Protein AF-A0AAW9CL89-F1 (afdb_monomer)

Structure (mmCIF, N/CA/C/O backbone):
data_AF-A0AAW9CL89-F1
#
_entry.id   AF-A0AAW9CL89-F1
#
loop_
_atom_site.group_PDB
_atom_site.id
_atom_site.type_symbol
_atom_site.label_atom_id
_atom_site.label_alt_id
_atom_site.label_comp_id
_atom_site.label_asym_id
_atom_site.label_entity_id
_atom_site.label_seq_id
_atom_site.pdbx_PDB_ins_code
_atom_site.Cartn_x
_atom_site.Cartn_y
_atom_site.Cartn_z
_atom_site.occupancy
_atom_site.B_iso_or_equiv
_atom_site.auth_seq_id
_atom_site.auth_comp_id
_atom_site.auth_asym_id
_atom_site.auth_atom_id
_atom_site.pdbx_PDB_model_num
ATOM 1 N N . MET A 1 1 ? -14.818 9.811 -1.592 1.00 56.12 1 MET A N 1
ATOM 2 C CA . MET A 1 1 ? -15.082 8.789 -0.553 1.00 56.12 1 MET A CA 1
ATOM 3 C C . MET A 1 1 ? -15.112 9.496 0.788 1.00 56.12 1 MET A C 1
ATOM 5 O O . MET A 1 1 ? -14.173 10.229 1.069 1.00 56.12 1 MET A O 1
ATOM 9 N N . ALA A 1 2 ? -16.192 9.356 1.558 1.00 76.81 2 ALA A N 1
ATOM 10 C CA . ALA A 1 2 ? -16.246 9.897 2.915 1.00 76.81 2 ALA A CA 1
ATOM 11 C C . ALA A 1 2 ? -15.248 9.148 3.813 1.00 76.81 2 ALA A C 1
ATOM 13 O O . ALA A 1 2 ? -15.019 7.954 3.612 1.00 76.81 2 ALA A O 1
ATOM 14 N N . ALA A 1 3 ? -14.642 9.849 4.772 1.00 77.94 3 ALA A N 1
ATOM 15 C CA . ALA A 1 3 ? -13.788 9.205 5.762 1.00 77.94 3 ALA A CA 1
ATOM 16 C C . ALA A 1 3 ? -14.639 8.279 6.657 1.00 77.94 3 ALA A C 1
ATOM 18 O O . ALA A 1 3 ? -15.730 8.692 7.066 1.00 77.94 3 ALA A O 1
ATOM 19 N N . PRO A 1 4 ? -14.170 7.053 6.955 1.00 84.69 4 PRO A N 1
ATOM 20 C CA . PRO A 1 4 ? -14.880 6.131 7.837 1.00 84.69 4 PRO A CA 1
ATOM 21 C C . PRO A 1 4 ? -15.013 6.731 9.239 1.00 84.69 4 PRO A C 1
ATOM 23 O O . PRO A 1 4 ? -14.063 7.320 9.758 1.00 84.69 4 PRO A O 1
ATOM 26 N N . ARG A 1 5 ? -16.192 6.588 9.851 1.00 86.88 5 ARG A N 1
ATOM 27 C CA . ARG A 1 5 ? -16.499 7.143 11.181 1.00 86.88 5 ARG A CA 1
ATOM 28 C C . ARG A 1 5 ? -16.557 6.089 12.278 1.00 86.88 5 ARG A C 1
ATOM 30 O O . ARG A 1 5 ? -16.572 6.441 13.454 1.00 86.88 5 ARG A O 1
ATOM 37 N N . THR A 1 6 ? -16.569 4.810 11.914 1.00 90.62 6 THR A N 1
ATOM 38 C CA . THR A 1 6 ? -16.582 3.697 12.869 1.00 90.62 6 THR A CA 1
ATOM 39 C C . THR A 1 6 ? -15.388 2.771 12.665 1.00 90.62 6 THR A C 1
ATOM 41 O O . THR A 1 6 ? -14.812 2.687 11.579 1.00 90.62 6 THR A O 1
ATOM 44 N N . LYS A 1 7 ? -15.018 2.025 13.717 1.00 86.44 7 LYS A N 1
ATOM 45 C CA . LYS A 1 7 ? -13.952 1.011 13.645 1.00 86.44 7 LYS A CA 1
ATOM 46 C C . LYS A 1 7 ? -14.220 -0.010 12.536 1.00 86.44 7 LYS A C 1
ATOM 48 O O . LYS A 1 7 ? -13.291 -0.420 11.848 1.00 86.44 7 LYS A O 1
ATOM 53 N N . GLN A 1 8 ? -15.476 -0.411 12.362 1.00 88.25 8 GLN A N 1
ATOM 54 C CA . GLN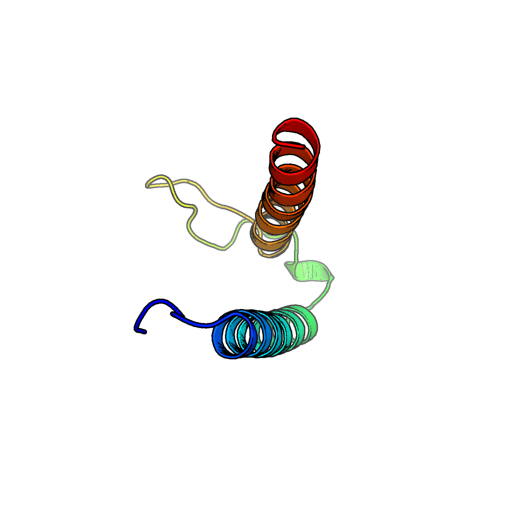 A 1 8 ? -15.857 -1.400 11.361 1.00 88.25 8 GLN A CA 1
ATOM 55 C C . GLN A 1 8 ? -15.756 -0.836 9.941 1.00 88.25 8 GLN A C 1
ATOM 57 O O . GLN A 1 8 ? -15.103 -1.448 9.102 1.00 88.25 8 GLN A O 1
ATOM 62 N N . GLU A 1 9 ? -16.267 0.376 9.705 1.00 87.31 9 GLU A N 1
ATOM 63 C CA . GLU A 1 9 ? -16.097 1.071 8.421 1.00 87.31 9 GLU A CA 1
ATOM 64 C C . GLU A 1 9 ? -14.622 1.280 8.071 1.00 87.31 9 GLU A C 1
ATOM 66 O O . GLU A 1 9 ? -14.230 1.127 6.916 1.00 87.31 9 GLU A O 1
ATOM 71 N N . LEU A 1 10 ? -13.786 1.602 9.063 1.00 86.75 10 LEU A N 1
ATOM 72 C CA . LEU A 1 10 ? -12.350 1.760 8.866 1.00 86.75 10 LEU A CA 1
ATOM 73 C C . LEU A 1 10 ? -11.705 0.439 8.434 1.00 86.75 10 LEU A C 1
ATOM 75 O O . LEU A 1 10 ? -10.954 0.412 7.459 1.00 86.75 10 LEU A O 1
ATOM 79 N N . LEU A 1 11 ? -12.009 -0.659 9.130 1.00 89.06 11 LEU A N 1
ATOM 80 C CA . LEU A 1 11 ? -11.480 -1.982 8.795 1.00 89.06 11 LEU A CA 1
ATOM 81 C C . LEU A 1 11 ? -11.930 -2.442 7.404 1.00 89.06 11 LEU A C 1
ATOM 83 O O . LEU A 1 11 ? -11.113 -2.962 6.642 1.00 89.06 11 LEU A O 1
ATOM 87 N N . ASP A 1 12 ? -13.192 -2.218 7.044 1.00 88.62 12 ASP A N 1
ATOM 88 C CA . ASP A 1 12 ? -13.719 -2.593 5.731 1.00 88.62 12 ASP A CA 1
ATOM 89 C C . ASP A 1 12 ? -13.155 -1.720 4.607 1.00 88.62 12 ASP A C 1
ATOM 91 O O . ASP A 1 12 ? -12.807 -2.238 3.539 1.00 88.62 12 ASP A O 1
ATOM 95 N N . ALA A 1 13 ? -12.967 -0.420 4.849 1.00 87.81 13 ALA A N 1
ATOM 96 C CA . ALA A 1 13 ? -12.294 0.473 3.912 1.00 87.81 13 ALA A CA 1
ATOM 97 C C . ALA A 1 13 ? -10.840 0.037 3.670 1.00 87.81 13 ALA A C 1
ATOM 99 O O . ALA A 1 13 ? -10.415 -0.054 2.516 1.00 87.81 13 ALA A O 1
ATOM 100 N N . ILE A 1 14 ? -10.099 -0.307 4.734 1.00 87.19 14 ILE A N 1
ATOM 101 C CA . ILE A 1 14 ? -8.721 -0.815 4.638 1.00 87.19 14 ILE A CA 1
ATOM 102 C C . ILE A 1 14 ? -8.685 -2.115 3.832 1.00 87.19 14 ILE A C 1
ATOM 104 O O . ILE A 1 14 ? -7.909 -2.227 2.884 1.00 87.19 14 ILE A O 1
ATOM 108 N N . ARG A 1 15 ? -9.541 -3.090 4.163 1.00 88.94 15 ARG A N 1
ATOM 109 C CA . ARG A 1 15 ? -9.602 -4.384 3.461 1.00 88.94 15 ARG A CA 1
ATOM 110 C C . ARG A 1 15 ? -9.939 -4.213 1.985 1.00 88.94 15 ARG A C 1
ATOM 112 O O . ARG A 1 15 ? -9.302 -4.831 1.135 1.00 88.94 15 ARG A O 1
ATOM 119 N N . THR A 1 16 ? -10.914 -3.366 1.673 1.00 89.31 16 THR A N 1
ATOM 120 C CA . THR A 1 16 ? -11.345 -3.114 0.293 1.00 89.31 16 THR A CA 1
ATOM 121 C C . THR A 1 16 ? -10.241 -2.446 -0.520 1.00 89.31 16 THR A C 1
ATOM 123 O O . THR A 1 16 ? -9.945 -2.890 -1.630 1.00 89.31 16 THR A O 1
ATOM 126 N N . ALA A 1 17 ? -9.599 -1.415 0.034 1.00 87.31 17 ALA A N 1
ATOM 127 C CA . ALA A 1 17 ? -8.481 -0.738 -0.615 1.00 87.31 17 ALA A CA 1
ATOM 128 C C . ALA A 1 17 ? -7.289 -1.685 -0.817 1.00 87.31 17 ALA A C 1
ATOM 130 O O . ALA A 1 17 ? -6.708 -1.713 -1.900 1.00 87.31 17 ALA A O 1
ATOM 131 N N . TYR A 1 18 ? -6.972 -2.510 0.186 1.00 86.69 18 TYR A N 1
ATOM 132 C CA . TYR A 1 18 ? -5.899 -3.496 0.101 1.00 86.69 18 TYR A CA 1
ATOM 133 C C . TYR A 1 18 ? -6.161 -4.549 -0.979 1.00 86.69 18 TYR A C 1
ATOM 135 O O . TYR A 1 18 ? -5.262 -4.850 -1.755 1.00 86.69 18 TYR A O 1
ATOM 143 N N . ARG A 1 19 ? -7.388 -5.080 -1.082 1.00 88.31 19 ARG A N 1
ATOM 144 C CA . ARG A 1 19 ? -7.736 -6.070 -2.118 1.00 88.31 19 ARG A CA 1
ATOM 145 C C . ARG A 1 19 ? -7.580 -5.509 -3.528 1.00 88.31 19 ARG A C 1
ATOM 147 O O . ARG A 1 19 ? -7.055 -6.212 -4.383 1.00 88.31 19 ARG A O 1
ATOM 154 N N . LYS A 1 20 ? -8.002 -4.261 -3.758 1.00 87.75 20 LYS A N 1
ATOM 155 C CA . LYS A 1 20 ? -7.815 -3.585 -5.052 1.00 87.75 20 LYS A CA 1
ATOM 156 C C . LYS A 1 20 ? -6.332 -3.400 -5.362 1.00 87.75 20 LYS A C 1
ATOM 158 O O . LYS A 1 20 ? -5.874 -3.864 -6.392 1.00 87.75 20 LYS A O 1
ATOM 163 N N . LEU A 1 21 ? -5.572 -2.858 -4.408 1.00 85.81 21 LEU A N 1
ATOM 164 C CA . LEU A 1 21 ? -4.129 -2.675 -4.557 1.00 85.81 21 LEU A CA 1
ATOM 165 C C . LEU A 1 21 ? -3.396 -3.999 -4.829 1.00 85.81 21 LEU A C 1
ATOM 167 O O . LEU A 1 21 ? -2.501 -4.042 -5.663 1.00 85.81 21 LEU A O 1
ATOM 171 N N . ALA A 1 22 ? -3.755 -5.076 -4.129 1.00 86.19 22 ALA A N 1
ATOM 172 C CA . ALA A 1 22 ? -3.148 -6.388 -4.324 1.00 86.19 22 ALA A CA 1
ATOM 173 C C . ALA A 1 22 ? -3.469 -6.971 -5.707 1.00 86.19 22 ALA A C 1
ATOM 175 O O . ALA A 1 22 ? -2.585 -7.554 -6.327 1.00 86.19 22 ALA A O 1
ATOM 176 N N . ALA A 1 23 ? -4.701 -6.792 -6.195 1.00 87.56 23 ALA A N 1
ATOM 177 C CA . ALA A 1 23 ? -5.084 -7.196 -7.545 1.00 87.56 23 ALA A CA 1
ATOM 178 C C . ALA A 1 23 ? -4.312 -6.396 -8.606 1.00 87.56 23 ALA A C 1
ATOM 180 O O . ALA A 1 23 ? -3.709 -6.997 -9.491 1.00 87.56 23 ALA A O 1
ATOM 181 N N . ASP A 1 24 ? -4.240 -5.071 -8.456 1.00 84.38 24 ASP A N 1
ATOM 182 C CA . ASP A 1 24 ? -3.507 -4.190 -9.372 1.00 84.38 24 ASP A CA 1
ATOM 183 C C . ASP A 1 24 ? -2.004 -4.524 -9.395 1.00 84.38 24 ASP A C 1
ATOM 185 O O . ASP A 1 24 ? -1.372 -4.520 -10.447 1.00 84.38 24 ASP A O 1
ATOM 189 N N . LEU A 1 25 ? -1.412 -4.855 -8.240 1.00 82.50 25 LEU A N 1
ATOM 190 C CA . LEU A 1 25 ? -0.008 -5.272 -8.152 1.00 82.50 25 LEU A CA 1
ATOM 191 C C . LEU A 1 25 ? 0.239 -6.665 -8.743 1.00 82.50 25 LEU A C 1
ATOM 193 O O . LEU A 1 25 ? 1.319 -6.899 -9.279 1.00 82.50 25 LEU A O 1
ATOM 197 N N . ALA A 1 26 ? -0.724 -7.582 -8.633 1.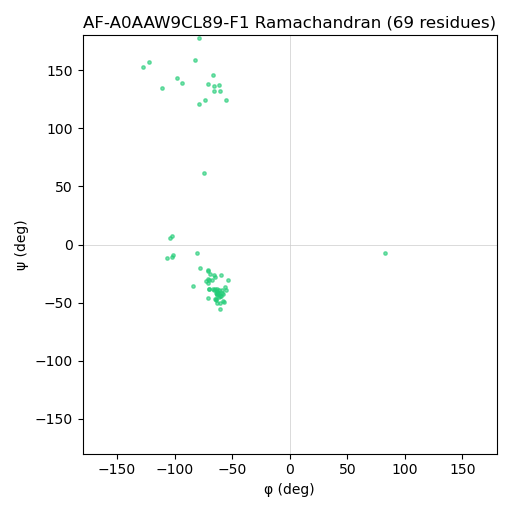00 85.44 26 ALA A N 1
ATOM 198 C CA . ALA A 1 26 ? -0.619 -8.924 -9.203 1.00 85.44 26 ALA A CA 1
ATOM 199 C C . ALA A 1 26 ? -0.708 -8.916 -10.737 1.00 85.44 26 ALA A C 1
ATOM 201 O O . ALA A 1 26 ? -0.099 -9.767 -11.382 1.00 85.44 26 ALA A O 1
ATOM 202 N N . ASP A 1 27 ? -1.427 -7.949 -11.310 1.00 87.56 27 ASP A N 1
ATOM 203 C CA . ASP A 1 27 ? -1.531 -7.759 -12.760 1.00 87.56 27 ASP A CA 1
ATOM 204 C C . ASP A 1 27 ? -0.225 -7.223 -13.379 1.00 87.56 27 ASP A C 1
ATOM 206 O O . ASP A 1 27 ? 0.059 -7.414 -14.562 1.00 87.56 27 ASP A O 1
ATOM 210 N N . VAL A 1 28 ? 0.631 -6.585 -12.572 1.00 82.56 28 VAL A N 1
ATOM 211 C CA . VAL A 1 28 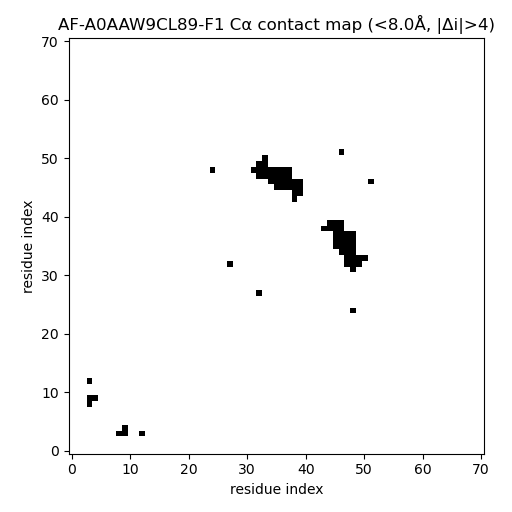? 1.876 -5.975 -13.048 1.00 82.56 28 VAL A CA 1
ATOM 212 C C . VAL A 1 28 ? 2.959 -7.042 -13.257 1.00 82.56 28 VAL A C 1
ATOM 214 O O . VAL A 1 28 ? 3.397 -7.691 -12.303 1.00 82.56 28 VAL A O 1
ATOM 217 N N . PRO A 1 29 ? 3.506 -7.182 -14.481 1.00 83.69 29 PRO A N 1
ATOM 218 C CA . PRO A 1 29 ? 4.602 -8.106 -14.733 1.00 83.69 29 PRO A CA 1
ATOM 219 C C . PRO A 1 29 ? 5.832 -7.741 -13.897 1.00 83.69 29 PRO A C 1
ATOM 221 O O . PRO A 1 29 ? 6.296 -6.599 -13.929 1.00 83.69 29 PRO A O 1
ATOM 224 N N . ALA A 1 30 ? 6.442 -8.724 -13.228 1.00 77.69 30 ALA A N 1
ATOM 225 C CA . ALA A 1 30 ? 7.607 -8.507 -12.361 1.00 77.69 30 ALA A CA 1
ATOM 226 C C . ALA A 1 30 ? 8.776 -7.779 -13.058 1.00 77.69 30 ALA A C 1
ATOM 228 O O . ALA A 1 30 ? 9.495 -7.010 -12.424 1.00 77.69 30 ALA A O 1
ATOM 229 N N . LYS A 1 31 ? 8.932 -7.967 -14.378 1.00 80.75 31 LYS A N 1
ATOM 230 C CA . LYS A 1 31 ? 9.943 -7.277 -15.199 1.00 80.75 31 LYS A CA 1
ATOM 231 C C . LYS A 1 31 ? 9.726 -5.762 -15.293 1.00 80.75 31 LYS A C 1
ATOM 233 O O . LYS A 1 31 ? 10.700 -5.046 -15.451 1.00 80.75 31 LYS A O 1
ATOM 238 N N . ARG A 1 32 ? 8.476 -5.298 -15.183 1.00 77.50 32 ARG A N 1
ATOM 239 C CA . ARG A 1 32 ? 8.082 -3.881 -15.253 1.00 77.50 32 ARG A CA 1
ATOM 240 C C . ARG A 1 32 ? 7.815 -3.256 -13.887 1.00 77.50 32 ARG A C 1
ATOM 242 O O . ARG A 1 32 ? 7.665 -2.045 -13.780 1.00 77.50 32 ARG A O 1
ATOM 249 N N . ALA A 1 33 ? 7.780 -4.058 -12.823 1.00 76.00 33 ALA A N 1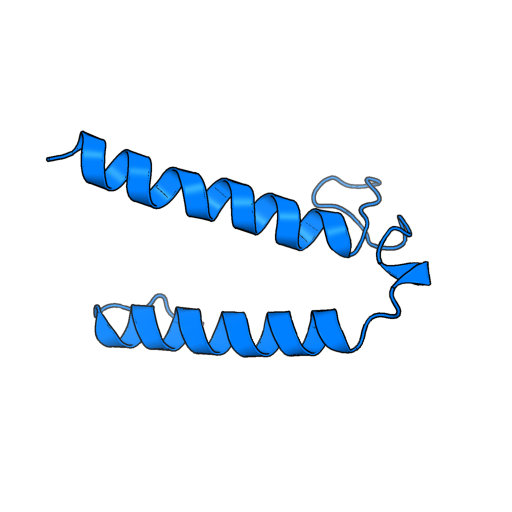
ATOM 250 C CA . ALA A 1 33 ? 7.488 -3.576 -11.473 1.00 76.00 33 ALA A CA 1
ATOM 251 C C . ALA A 1 33 ? 8.490 -2.510 -10.978 1.00 76.00 33 ALA A C 1
ATOM 253 O O . ALA A 1 33 ? 8.139 -1.672 -10.144 1.00 76.00 33 ALA A O 1
ATOM 254 N N . ARG A 1 34 ? 9.724 -2.530 -11.502 1.00 77.50 34 ARG A N 1
ATOM 255 C CA . ARG A 1 34 ? 10.802 -1.571 -11.203 1.00 77.50 34 ARG A CA 1
ATOM 256 C C . ARG A 1 34 ? 11.039 -0.534 -12.306 1.00 77.50 34 ARG A C 1
ATOM 258 O O . ARG A 1 34 ? 11.981 0.243 -12.200 1.00 77.50 34 ARG A O 1
ATOM 265 N N . ASP A 1 35 ? 10.211 -0.511 -13.347 1.00 79.06 35 ASP A N 1
ATOM 266 C CA . ASP A 1 35 ? 10.329 0.513 -14.379 1.00 79.06 35 ASP A CA 1
ATOM 267 C C . ASP A 1 35 ? 9.815 1.840 -13.820 1.00 79.06 35 ASP A C 1
ATOM 269 O O . ASP A 1 35 ? 8.662 1.935 -13.391 1.00 79.06 35 ASP A O 1
ATOM 273 N N . ALA A 1 36 ? 10.651 2.880 -13.870 1.00 75.94 36 ALA A N 1
ATOM 274 C CA . ALA A 1 36 ? 10.289 4.251 -13.515 1.00 75.94 36 AL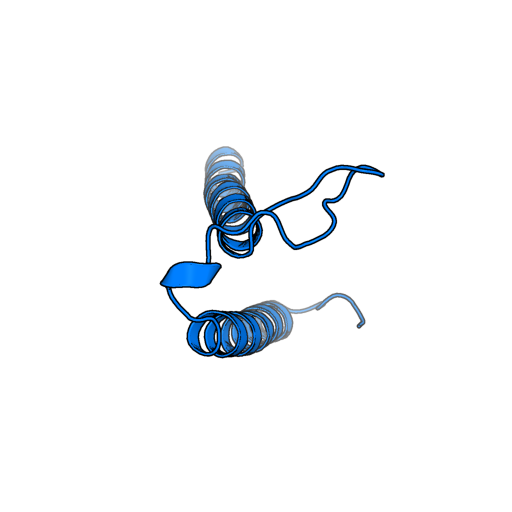A A CA 1
ATOM 275 C C . ALA A 1 36 ? 9.411 4.882 -14.614 1.00 75.94 36 ALA A C 1
ATOM 277 O O . ALA A 1 36 ? 9.799 5.838 -15.287 1.00 75.94 36 ALA A O 1
ATOM 278 N N . ALA A 1 37 ? 8.245 4.283 -14.841 1.00 72.06 37 ALA A N 1
ATOM 279 C CA . ALA A 1 37 ? 7.307 4.636 -15.900 1.00 72.06 37 ALA A CA 1
ATOM 280 C C . ALA A 1 37 ? 6.108 5.456 -15.396 1.00 72.06 37 ALA A C 1
ATOM 282 O O . ALA A 1 37 ? 5.360 5.987 -16.213 1.00 72.06 37 ALA A O 1
ATOM 283 N N . LEU A 1 38 ? 5.913 5.571 -14.076 1.00 74.75 38 LEU A N 1
ATOM 284 C CA . LEU A 1 38 ? 4.814 6.340 -13.491 1.00 74.75 38 LEU A CA 1
ATOM 285 C C . LEU A 1 38 ? 5.279 7.729 -13.068 1.00 74.75 38 LEU A C 1
ATOM 287 O O . LEU A 1 38 ? 6.368 7.881 -12.519 1.00 74.75 38 LEU A O 1
ATOM 291 N N . GLU A 1 39 ? 4.421 8.732 -13.239 1.00 74.44 39 GLU A N 1
ATOM 292 C CA . GLU A 1 39 ? 4.644 10.042 -12.631 1.00 74.44 39 GLU A CA 1
ATOM 293 C C . GLU A 1 39 ? 4.563 9.950 -11.094 1.00 74.44 39 GLU A C 1
ATOM 295 O O . GLU A 1 39 ? 3.676 9.327 -10.488 1.00 74.44 39 GLU A O 1
ATOM 300 N N . GLY A 1 40 ? 5.565 10.542 -10.457 1.00 69.06 40 GLY A N 1
ATOM 301 C CA . GLY A 1 40 ? 5.712 10.661 -9.018 1.00 69.06 40 GLY A CA 1
ATOM 302 C C . GLY A 1 40 ? 4.848 11.772 -8.433 1.00 69.06 40 GLY A C 1
ATOM 303 O O . GLY A 1 40 ? 4.153 12.494 -9.135 1.00 69.06 40 GLY A O 1
ATOM 304 N N . HIS A 1 41 ? 4.887 11.909 -7.106 1.00 67.94 41 HIS A N 1
ATOM 305 C CA . HIS A 1 41 ? 4.147 12.972 -6.410 1.00 67.94 41 HIS A CA 1
ATOM 306 C C . HIS A 1 41 ? 4.705 14.377 -6.676 1.00 67.94 41 HIS A C 1
ATOM 308 O O . HIS A 1 41 ? 3.967 15.349 -6.557 1.00 67.94 41 HIS A O 1
ATOM 314 N N . SER A 1 42 ? 5.988 14.485 -7.021 1.00 73.44 42 SER A N 1
ATOM 315 C CA . SER A 1 42 ? 6.604 15.741 -7.445 1.00 73.44 42 SER A CA 1
ATOM 316 C C . SER A 1 42 ? 6.549 15.847 -8.964 1.00 73.44 42 SER A C 1
ATOM 318 O O . SER A 1 42 ? 6.808 14.865 -9.660 1.00 73.44 42 SER A O 1
ATOM 320 N N . GLN A 1 43 ? 6.252 17.038 -9.480 1.00 65.31 43 GLN A N 1
ATOM 321 C CA . GLN A 1 43 ? 6.216 17.292 -10.918 1.00 65.31 43 GLN A CA 1
ATOM 322 C C . GLN A 1 43 ? 7.558 16.906 -11.565 1.00 65.31 43 GLN A C 1
ATOM 324 O O . GLN A 1 43 ? 8.617 17.353 -11.129 1.00 65.31 43 GLN A O 1
ATOM 329 N N . GLY A 1 44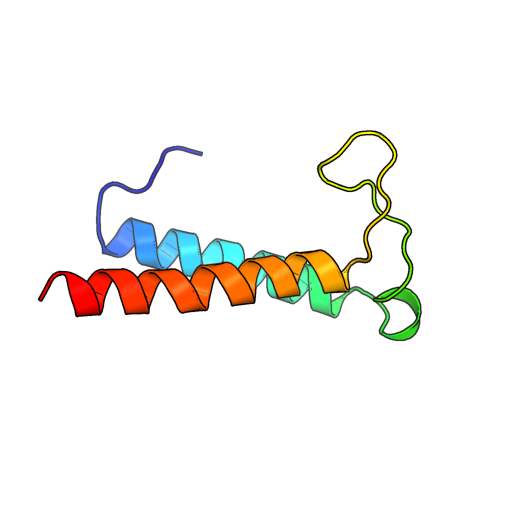 ? 7.511 16.032 -12.574 1.00 71.56 44 GLY A N 1
ATOM 330 C CA . GLY A 1 44 ? 8.695 15.515 -13.271 1.00 71.56 44 GLY A CA 1
ATOM 331 C C . GLY A 1 44 ? 9.415 14.346 -12.584 1.00 71.56 44 GLY A C 1
ATOM 332 O O . GLY A 1 44 ? 10.300 13.746 -13.194 1.00 71.56 44 GLY A O 1
ATOM 333 N N . ALA A 1 45 ? 9.037 13.967 -11.359 1.00 71.88 45 ALA A N 1
ATOM 334 C CA . ALA A 1 45 ? 9.556 12.747 -10.751 1.00 71.88 45 ALA A CA 1
ATOM 335 C C . ALA A 1 45 ? 8.962 11.531 -11.464 1.00 71.88 45 ALA A C 1
ATOM 337 O O . ALA A 1 45 ? 7.767 11.494 -11.746 1.00 71.88 45 ALA A O 1
ATOM 338 N N . ARG A 1 46 ? 9.784 10.516 -11.721 1.00 73.88 46 ARG A N 1
ATOM 339 C CA . ARG A 1 46 ? 9.311 9.203 -12.158 1.00 73.88 46 ARG A CA 1
ATOM 340 C C . ARG A 1 46 ? 9.539 8.200 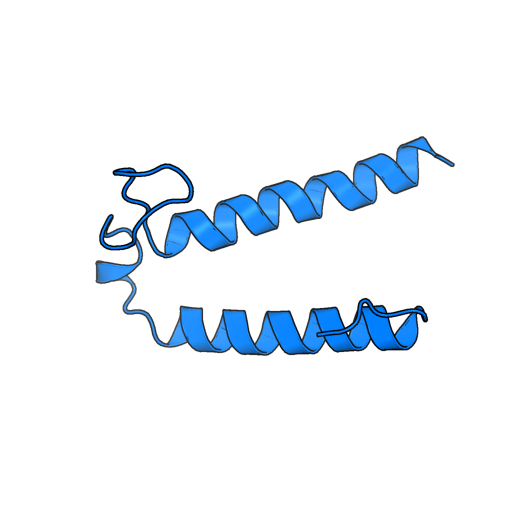-11.045 1.00 73.88 46 ARG A C 1
ATOM 342 O O . ARG A 1 46 ? 10.604 8.190 -10.436 1.00 73.88 46 ARG A O 1
ATOM 349 N N . ILE A 1 47 ? 8.534 7.387 -10.770 1.00 77.19 47 ILE A N 1
ATOM 350 C CA . ILE A 1 47 ? 8.575 6.356 -9.736 1.00 77.19 47 ILE A CA 1
ATOM 351 C C . ILE A 1 47 ? 8.167 5.021 -10.335 1.00 77.19 47 ILE A C 1
ATOM 353 O O . ILE A 1 47 ? 7.414 4.958 -11.312 1.00 77.19 47 ILE A O 1
ATOM 357 N N . SER A 1 48 ? 8.661 3.946 -9.743 1.00 79.38 48 SER A N 1
ATOM 358 C CA . SER A 1 48 ? 8.280 2.603 -10.146 1.00 79.38 48 SER A CA 1
ATOM 359 C C . SER A 1 48 ? 6.960 2.208 -9.505 1.00 79.38 48 SER A C 1
ATOM 361 O O . SER A 1 48 ? 6.571 2.713 -8.447 1.00 79.38 48 SER A O 1
ATOM 363 N N . VAL A 1 49 ? 6.292 1.223 -10.102 1.00 77.62 49 VAL A N 1
ATOM 364 C CA . VAL A 1 49 ? 5.108 0.601 -9.496 1.00 77.62 49 VAL A CA 1
ATOM 365 C C . VAL A 1 49 ? 5.438 0.056 -8.102 1.00 77.62 49 VAL A C 1
ATOM 367 O O . VAL A 1 49 ? 4.622 0.188 -7.198 1.00 77.62 49 VAL A O 1
ATOM 370 N N . ALA A 1 50 ? 6.648 -0.479 -7.899 1.00 75.50 50 ALA A N 1
ATOM 371 C CA . ALA A 1 50 ? 7.126 -0.992 -6.613 1.00 75.50 50 ALA A CA 1
ATOM 372 C C . ALA A 1 50 ? 7.419 0.092 -5.551 1.00 75.50 50 ALA A C 1
ATOM 374 O O . ALA A 1 50 ? 7.357 -0.200 -4.354 1.00 75.50 50 ALA A O 1
ATOM 375 N N . ASP A 1 51 ? 7.676 1.343 -5.947 1.00 73.88 51 ASP A N 1
ATOM 376 C CA . ASP A 1 51 ? 7.958 2.436 -5.002 1.00 73.88 51 ASP A CA 1
ATOM 377 C C . ASP A 1 51 ? 6.692 2.881 -4.246 1.00 73.88 51 ASP A C 1
ATOM 379 O O . ASP A 1 51 ? 6.737 3.262 -3.072 1.00 73.88 51 ASP A O 1
ATOM 383 N N . ARG A 1 52 ? 5.522 2.771 -4.891 1.00 74.00 52 ARG A N 1
ATOM 384 C CA . ARG A 1 52 ? 4.213 3.080 -4.291 1.00 74.00 52 ARG A CA 1
ATOM 385 C C . ARG A 1 52 ? 3.890 2.197 -3.067 1.00 74.00 52 ARG A C 1
ATOM 387 O O . ARG A 1 52 ? 3.631 2.767 -2.003 1.00 74.00 52 ARG A O 1
ATOM 394 N N . PRO A 1 53 ? 3.910 0.850 -3.144 1.00 73.50 53 PRO A N 1
ATOM 395 C CA . PRO A 1 53 ? 3.679 -0.009 -1.988 1.00 73.50 53 PRO A CA 1
ATOM 396 C C . PRO A 1 53 ? 4.806 0.077 -0.954 1.00 73.50 53 PRO A C 1
ATOM 398 O O . PRO A 1 53 ? 4.512 -0.022 0.235 1.00 73.50 53 PRO A O 1
ATOM 401 N N . ALA A 1 54 ? 6.059 0.342 -1.346 1.00 77.06 54 ALA A N 1
ATOM 402 C CA . ALA A 1 54 ? 7.148 0.558 -0.388 1.00 77.06 54 ALA A CA 1
ATOM 403 C C . ALA A 1 54 ? 6.860 1.745 0.554 1.00 77.06 54 ALA A C 1
ATOM 405 O O . ALA A 1 54 ? 6.983 1.620 1.776 1.00 77.06 54 ALA A O 1
ATOM 406 N N . ASN A 1 55 ? 6.370 2.863 0.008 1.00 76.56 55 ASN A N 1
ATOM 407 C CA . ASN A 1 55 ? 5.948 4.017 0.804 1.00 76.56 55 ASN A CA 1
ATOM 408 C C . ASN A 1 55 ? 4.735 3.704 1.707 1.00 76.56 55 ASN A C 1
ATOM 410 O O . ASN A 1 55 ? 4.679 4.138 2.861 1.00 76.56 55 ASN A O 1
ATOM 414 N N . LEU A 1 56 ? 3.771 2.912 1.220 1.00 78.38 56 LEU A N 1
ATOM 415 C CA . LEU A 1 56 ? 2.621 2.475 2.026 1.00 78.38 56 LEU A CA 1
ATOM 416 C C . LEU A 1 56 ? 3.050 1.592 3.205 1.00 78.38 56 LEU A C 1
ATOM 418 O O . LEU A 1 56 ? 2.570 1.786 4.322 1.00 78.38 56 LEU A O 1
ATOM 422 N N . ILE A 1 57 ? 3.989 0.669 2.985 1.00 80.06 57 ILE A N 1
ATOM 423 C CA . ILE A 1 57 ? 4.552 -0.186 4.038 1.00 80.06 57 ILE A CA 1
ATOM 424 C C . ILE A 1 57 ? 5.280 0.664 5.085 1.00 80.06 57 ILE A C 1
ATOM 426 O O . ILE A 1 57 ? 5.106 0.431 6.282 1.00 80.06 57 ILE A O 1
ATOM 430 N N . GLY A 1 58 ? 6.048 1.672 4.658 1.00 76.62 58 GLY A N 1
ATOM 431 C CA . GLY A 1 58 ? 6.718 2.610 5.562 1.00 76.62 58 GLY A CA 1
ATOM 432 C C . GLY A 1 58 ? 5.738 3.324 6.496 1.00 76.62 58 GLY A C 1
ATOM 433 O O . GLY A 1 58 ? 5.909 3.297 7.714 1.00 76.62 58 GLY A O 1
ATOM 434 N N . ARG A 1 59 ? 4.652 3.882 5.946 1.00 77.62 59 ARG A N 1
ATOM 435 C CA . ARG A 1 59 ? 3.608 4.558 6.737 1.00 77.62 59 ARG A CA 1
ATOM 436 C C . ARG A 1 59 ? 2.836 3.595 7.643 1.00 77.62 59 ARG A C 1
ATOM 438 O O . ARG A 1 59 ? 2.570 3.940 8.791 1.00 77.62 59 ARG A O 1
ATOM 445 N N . ASN A 1 60 ? 2.539 2.378 7.182 1.00 78.69 60 ASN A N 1
ATOM 446 C CA . ASN A 1 60 ? 1.849 1.373 7.998 1.00 78.69 60 ASN A CA 1
ATOM 447 C C . ASN A 1 60 ? 2.684 0.902 9.201 1.00 78.69 60 ASN A C 1
ATOM 449 O O . ASN A 1 60 ? 2.124 0.496 10.207 1.00 78.69 60 ASN A O 1
ATOM 453 N N . ARG A 1 61 ? 4.019 0.975 9.134 1.00 76.31 61 ARG A N 1
ATOM 454 C CA . ARG A 1 61 ? 4.891 0.674 10.285 1.00 76.31 61 ARG A CA 1
ATOM 455 C C . ARG A 1 61 ? 4.968 1.810 11.306 1.00 76.31 61 ARG A C 1
ATOM 457 O O . ARG A 1 61 ? 5.359 1.561 12.441 1.00 76.31 61 ARG A O 1
ATOM 464 N N . LEU A 1 62 ? 4.636 3.041 10.917 1.00 78.12 62 LEU A N 1
ATOM 465 C CA . LEU A 1 62 ? 4.672 4.207 11.807 1.00 78.12 62 LEU A CA 1
ATOM 466 C C . LEU A 1 62 ? 3.395 4.342 12.641 1.00 78.12 62 LEU A C 1
ATOM 468 O O . LEU A 1 62 ? 3.480 4.715 13.805 1.00 78.12 62 LEU A O 1
ATOM 472 N N . VAL A 1 63 ? 2.235 3.988 12.081 1.00 80.12 63 VAL A N 1
ATOM 473 C CA . VAL A 1 63 ? 0.943 4.104 12.780 1.00 80.12 63 VAL A CA 1
ATOM 474 C C . VAL A 1 63 ? 0.906 3.302 14.096 1.00 80.12 63 VAL A C 1
ATOM 476 O O . VAL A 1 63 ? 0.581 3.901 15.118 1.00 80.12 63 VAL A O 1
ATOM 479 N N . PRO A 1 64 ? 1.306 2.012 14.142 1.00 72.50 64 PRO A N 1
ATOM 480 C CA . PRO A 1 64 ? 1.349 1.250 15.391 1.00 72.50 64 PRO A CA 1
ATOM 481 C C . PRO A 1 64 ? 2.345 1.825 16.399 1.00 72.50 64 PRO A C 1
ATOM 483 O O . PRO A 1 64 ? 2.031 1.898 17.579 1.00 72.50 64 PRO A O 1
ATOM 486 N N . LYS A 1 65 ? 3.509 2.310 15.935 1.00 75.12 65 LYS A N 1
ATOM 487 C CA . LYS A 1 65 ? 4.506 2.942 16.814 1.00 75.12 65 LYS A CA 1
ATOM 488 C C . LYS A 1 65 ? 3.924 4.151 17.541 1.00 75.12 65 LYS A C 1
ATOM 490 O O . LYS A 1 65 ? 4.181 4.332 18.723 1.00 75.12 65 LYS A O 1
ATOM 495 N N . TRP A 1 66 ? 3.144 4.976 16.849 1.00 80.06 66 TRP A N 1
ATOM 496 C CA . TRP A 1 66 ? 2.502 6.134 17.468 1.00 80.06 66 TRP A CA 1
ATOM 497 C C . TRP A 1 66 ? 1.394 5.736 18.442 1.00 80.06 66 TRP A C 1
ATOM 499 O O . TRP A 1 66 ? 1.310 6.344 19.505 1.00 80.06 66 TRP A O 1
ATOM 509 N N . CYS A 1 67 ? 0.608 4.702 18.127 1.00 73.62 67 CYS A N 1
ATOM 510 C CA . CYS A 1 67 ? -0.396 4.161 19.046 1.00 73.62 67 CYS A CA 1
ATOM 511 C C . CYS A 1 67 ? 0.224 3.584 20.327 1.00 73.62 67 CYS A C 1
ATOM 513 O O . CYS A 1 67 ? -0.304 3.830 21.403 1.00 73.62 67 CYS A O 1
ATOM 515 N N . ASP A 1 68 ? 1.358 2.886 20.230 1.00 70.19 68 ASP A N 1
ATOM 516 C CA . ASP A 1 68 ? 2.060 2.351 21.406 1.00 70.19 68 ASP A CA 1
ATOM 517 C C . ASP A 1 68 ? 2.712 3.452 22.254 1.00 70.19 68 ASP A C 1
ATOM 519 O O . ASP A 1 68 ? 2.815 3.322 23.465 1.00 70.19 68 ASP A O 1
ATOM 523 N N . THR A 1 69 ? 3.139 4.560 21.639 1.00 58.19 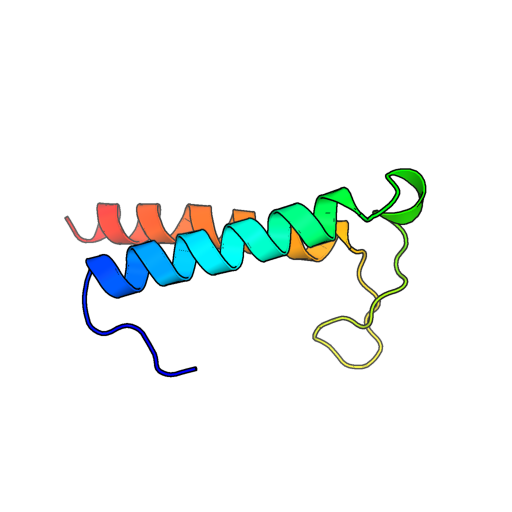69 THR A N 1
ATOM 524 C CA . THR A 1 69 ? 3.777 5.680 22.363 1.00 58.19 69 THR A CA 1
ATOM 525 C C . THR A 1 69 ? 2.746 6.600 23.034 1.00 58.19 69 THR A C 1
ATOM 527 O O . THR A 1 69 ? 3.111 7.518 23.760 1.00 58.19 69 THR A O 1
ATOM 530 N N . THR A 1 70 ? 1.452 6.383 22.779 1.00 52.44 70 THR A N 1
ATOM 531 C CA . THR A 1 70 ? 0.346 7.087 23.450 1.00 52.44 70 THR A CA 1
ATOM 532 C C . THR A 1 70 ? -0.329 6.245 24.540 1.00 52.44 70 THR A C 1
ATOM 534 O O . THR A 1 70 ? -1.344 6.688 25.079 1.00 52.44 70 THR A O 1
ATOM 537 N N . ALA A 1 71 ? 0.224 5.068 24.867 1.00 47.03 71 ALA A N 1
ATOM 538 C CA . ALA A 1 71 ? -0.210 4.210 25.972 1.00 47.03 71 ALA A CA 1
ATOM 539 C C . ALA A 1 71 ? 0.484 4.561 27.297 1.00 47.03 71 ALA A C 1
ATOM 541 O O . ALA A 1 71 ? 1.692 4.893 27.269 1.00 47.03 71 ALA A 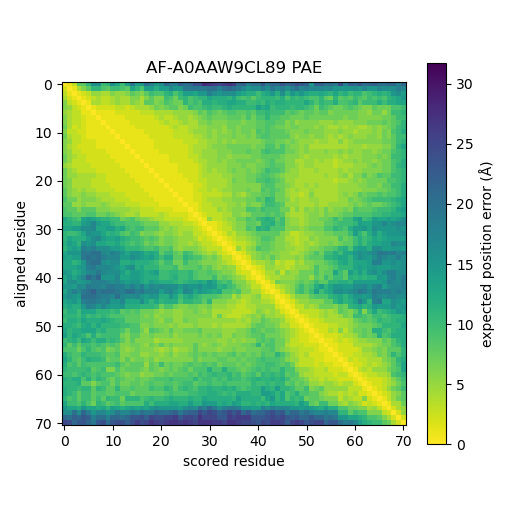O 1
#

pLDDT: mean 78.41, std 8.67, range [47.03, 90.62]

Foldseek 3Di:
DDDDPDPVSNVVVVVVVVVVLVVVVVPDDPVQQAPQPDDDPDVPGGGGVVVVVVVVVVVVVVVVVVVVVVD

InterPro domains:
  IPR012550 Protein of unknown function DUF1706 [PF08020] (1-69)
  IPR034660 DinB/YfiT-like putative metalloenzymes [G3DSA:1.20.120.450] (1-71)

Secondary structure (DSSP, 8-state):
-PPP-SHHHHHHHHHHHHHHHHHHHHHS-TTTTT---EE-SSTT-EE-TTHHHHHHHHHHHHHHHHHHTT-

Mean predicted aligned error: 8.22 Å

Radius of gyration: 15.24 Å; Cα contacts (8 Å, |Δi|>4): 37; chains: 1; bounding box: 27×26×42 Å

Sequence (71 aa):
MAAPRTKQELLDAIRTAYRKLAADLADVPAKRARDAALEGHSQGARISVADRPANLIGRNRLVPKWCDTTA

Solvent-accessible surface area (backbone atoms only — not comparable to full-atom values): 4254 Å² total; per-residue (Å²): 134,82,81,64,89,45,76,64,50,41,52,51,50,52,51,53,54,47,52,52,52,52,51,60,55,68,72,48,54,77,88,54,30,73,39,61,77,38,81,38,97,50,92,90,37,60,32,24,66,54,53,57,58,52,54,51,53,55,54,63,61,46,53,58,54,54,57,61,72,71,105

Organism: Burkholderia thailandensis (NCBI:txid57975)

Nearest PDB structures (foldseek):
  5cof-assembly1_A  TM=9.224E-01  e=3.094E-02  Escherichia coli UTI89